Protein AF-S4PUI7-F1 (afdb_monomer_lite)

Sequence (90 aa):
KNSSVVEKHLKEYKQEVGQLKCNECGTTRVSPMGFYAHIIQCGKSEEEIDKYKIYCELCDSKYLFIYKRQHAVMHKEQEYKEIKLKEQTQ

pLDDT: mean 89.51, std 8.16, range [53.0, 97.06]

Foldseek 3Di:
DDLPVQQVVLVVVCVVVVWLADPQPRDTDPHSLVSVLCVQPPPDDPVSNQVQWDADPVPRDIDGPSCVVVVVVVVVVVVVVVVVVVVVVD

Radius of gyration: 17.3 Å; chains: 1; bounding box: 36×34×51 Å

Structure (mmCIF, N/CA/C/O backbone):
data_AF-S4PUI7-F1
#
_entry.id   AF-S4PUI7-F1
#
loop_
_atom_site.group_PDB
_atom_site.id
_atom_site.type_symbol
_atom_site.label_atom_id
_atom_site.label_alt_id
_atom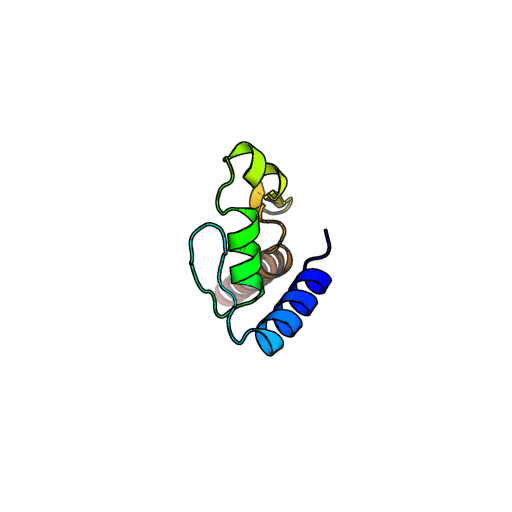_site.label_comp_id
_atom_site.label_asym_id
_atom_site.label_entity_id
_atom_site.label_seq_id
_atom_site.pdbx_PDB_ins_code
_atom_site.Cartn_x
_atom_site.Cartn_y
_atom_site.Cartn_z
_atom_site.occupancy
_atom_site.B_iso_or_equiv
_atom_site.auth_seq_id
_atom_site.auth_comp_id
_atom_site.auth_asym_id
_atom_site.auth_atom_id
_atom_site.pdbx_PDB_model_num
ATOM 1 N N . LYS A 1 1 ? 10.737 7.341 4.305 1.00 53.94 1 LYS A N 1
ATOM 2 C CA . LYS A 1 1 ? 9.482 6.637 4.679 1.00 53.94 1 LYS A CA 1
ATOM 3 C C . LYS A 1 1 ? 9.824 5.165 4.931 1.00 53.94 1 LYS A C 1
ATOM 5 O O . LYS A 1 1 ? 10.217 4.494 3.987 1.00 53.94 1 LYS A O 1
ATOM 10 N N . ASN A 1 2 ? 9.774 4.691 6.182 1.00 63.94 2 ASN A N 1
ATOM 11 C CA . ASN A 1 2 ? 10.347 3.395 6.588 1.00 63.94 2 ASN A CA 1
ATOM 12 C C . ASN A 1 2 ? 9.276 2.300 6.715 1.00 63.94 2 ASN A C 1
ATOM 14 O O . ASN A 1 2 ? 8.808 2.013 7.814 1.00 63.94 2 ASN A O 1
ATOM 18 N N . SER A 1 3 ? 8.918 1.657 5.599 1.00 72.50 3 SER A N 1
ATOM 19 C CA . SER A 1 3 ? 7.907 0.583 5.565 1.00 72.50 3 SER A CA 1
ATOM 20 C C . SER A 1 3 ? 8.220 -0.587 6.514 1.00 72.50 3 SER A C 1
ATOM 22 O O . SER A 1 3 ? 7.302 -1.201 7.038 1.00 72.50 3 SER A O 1
ATOM 24 N N . SER A 1 4 ? 9.502 -0.854 6.796 1.00 77.44 4 SER A N 1
ATOM 25 C CA . SER A 1 4 ? 9.946 -1.919 7.716 1.00 77.44 4 SER A CA 1
ATOM 26 C C . SER A 1 4 ? 9.503 -1.690 9.170 1.00 77.44 4 SER A C 1
ATOM 28 O O . SER A 1 4 ? 9.045 -2.611 9.841 1.00 77.44 4 SER A O 1
ATOM 30 N N . VAL A 1 5 ? 9.571 -0.442 9.649 1.00 84.19 5 VAL A N 1
ATOM 31 C CA . VAL A 1 5 ? 9.162 -0.097 11.021 1.00 84.19 5 VAL A CA 1
ATOM 32 C C . VAL A 1 5 ? 7.651 -0.238 11.174 1.00 84.19 5 VAL A C 1
ATOM 34 O O . VAL A 1 5 ? 7.181 -0.778 12.172 1.00 84.19 5 VAL A O 1
ATOM 37 N N . VAL A 1 6 ? 6.896 0.197 10.162 1.00 86.38 6 VAL A N 1
ATOM 38 C CA . VAL A 1 6 ? 5.433 0.078 10.145 1.00 86.38 6 VAL A CA 1
ATOM 39 C C . VAL A 1 6 ? 5.004 -1.385 10.082 1.00 86.38 6 VAL A C 1
ATOM 41 O O . VAL A 1 6 ? 4.109 -1.788 10.816 1.00 86.38 6 VAL A O 1
ATOM 44 N N . GLU A 1 7 ? 5.659 -2.201 9.254 1.00 86.50 7 GLU A N 1
ATOM 45 C CA . GLU A 1 7 ? 5.361 -3.633 9.179 1.00 86.50 7 GLU A CA 1
ATOM 46 C C . GLU A 1 7 ? 5.573 -4.324 10.532 1.00 86.50 7 GLU A C 1
ATOM 48 O O . GLU A 1 7 ? 4.735 -5.131 10.936 1.00 86.50 7 GLU A O 1
ATOM 53 N N . LYS A 1 8 ? 6.655 -3.987 11.249 1.00 89.56 8 LYS A N 1
ATOM 54 C CA . LYS A 1 8 ? 6.914 -4.511 12.595 1.00 89.56 8 LYS A CA 1
ATOM 55 C C . LYS A 1 8 ? 5.792 -4.137 13.571 1.00 89.56 8 LYS A C 1
ATOM 57 O O . LYS A 1 8 ? 5.202 -5.037 14.159 1.00 89.56 8 LYS A O 1
ATOM 62 N N . HIS A 1 9 ? 5.436 -2.854 13.652 1.00 90.75 9 HIS A N 1
ATOM 63 C CA . HIS A 1 9 ? 4.359 -2.391 14.537 1.00 90.75 9 HIS A CA 1
ATOM 64 C C . HIS A 1 9 ? 3.019 -3.052 14.207 1.00 90.75 9 HIS A C 1
ATOM 66 O O . HIS A 1 9 ? 2.277 -3.439 15.100 1.00 90.75 9 HIS A O 1
ATOM 72 N N . LEU A 1 10 ? 2.701 -3.229 12.922 1.00 90.94 10 LEU A N 1
ATOM 73 C CA . LEU A 1 10 ? 1.464 -3.896 12.517 1.00 90.94 10 LEU A CA 1
ATOM 74 C C . LEU A 1 10 ? 1.463 -5.392 12.848 1.00 90.94 10 LEU A C 1
ATOM 76 O O . LEU A 1 10 ? 0.397 -5.953 13.090 1.00 90.94 10 LEU A O 1
ATOM 80 N N . LYS A 1 11 ? 2.624 -6.056 12.857 1.00 90.44 11 LYS A N 1
ATOM 81 C CA . LYS A 1 11 ? 2.727 -7.445 13.327 1.00 90.44 11 LYS A CA 1
ATOM 82 C C . LYS A 1 11 ? 2.482 -7.539 14.828 1.00 90.44 11 LYS A C 1
ATOM 84 O O . LYS A 1 11 ? 1.696 -8.389 15.229 1.00 90.44 11 LYS A O 1
ATOM 89 N N . GLU A 1 12 ? 3.110 -6.667 15.612 1.00 92.56 12 GLU A N 1
ATOM 90 C CA . GLU A 1 12 ? 2.934 -6.595 17.070 1.00 92.56 12 GLU A CA 1
ATOM 91 C C . GLU A 1 12 ? 1.469 -6.291 17.411 1.00 92.56 12 GLU A C 1
ATOM 93 O O . GLU A 1 12 ? 0.812 -7.085 18.077 1.00 92.56 12 GLU A O 1
ATOM 98 N N . TYR A 1 13 ? 0.894 -5.257 16.794 1.00 89.56 13 TYR A N 1
ATOM 99 C CA . TYR A 1 13 ? -0.516 -4.916 16.964 1.00 89.56 13 TYR A CA 1
ATOM 100 C C . TYR A 1 13 ? -1.445 -6.084 16.604 1.00 89.56 13 TYR A C 1
ATOM 102 O O . TYR A 1 13 ? -2.355 -6.414 17.357 1.00 89.56 13 TYR A O 1
ATOM 110 N N . LYS A 1 14 ? -1.204 -6.774 15.478 1.00 90.25 14 LYS A N 1
ATOM 111 C CA . LYS A 1 14 ? -2.001 -7.951 15.092 1.00 90.25 14 LYS A CA 1
ATOM 112 C C . LYS A 1 14 ? -1.933 -9.068 16.139 1.00 90.25 14 LYS A C 1
ATOM 114 O O . LYS A 1 14 ? -2.925 -9.772 16.303 1.00 90.25 14 LYS A O 1
ATOM 119 N N . GLN A 1 15 ? -0.793 -9.261 16.802 1.00 90.00 15 GLN A N 1
ATOM 120 C CA . GLN A 1 15 ? -0.661 -10.253 17.874 1.00 90.00 15 GLN A CA 1
ATOM 121 C C . GLN A 1 15 ? -1.502 -9.870 19.095 1.00 90.00 15 GLN A C 1
ATOM 123 O O . GLN A 1 15 ? -2.100 -10.751 19.703 1.00 90.00 15 GLN A O 1
ATOM 128 N N . GLU A 1 16 ? -1.599 -8.578 19.408 1.00 89.12 16 GLU A N 1
ATOM 129 C CA . GLU A 1 16 ? -2.391 -8.077 20.536 1.00 89.12 16 GLU A CA 1
ATOM 130 C C . GLU A 1 16 ? -3.902 -8.103 20.260 1.00 89.12 16 GLU A C 1
ATOM 132 O O . GLU A 1 16 ? -4.678 -8.546 21.103 1.00 89.12 16 GLU A O 1
ATOM 137 N N . VAL A 1 17 ? -4.339 -7.655 19.076 1.00 84.81 17 VAL A N 1
ATOM 138 C CA . VAL A 1 17 ? -5.774 -7.510 18.749 1.00 84.81 17 VAL A CA 1
ATOM 139 C C . VAL A 1 17 ? -6.360 -8.666 17.928 1.00 84.81 17 VAL A C 1
ATOM 141 O O . VAL A 1 17 ? -7.547 -8.668 17.600 1.00 84.81 17 VAL A O 1
ATOM 144 N N . GLY A 1 18 ? -5.537 -9.638 17.532 1.00 87.06 18 GLY A N 1
ATOM 145 C CA . GLY A 1 18 ? -5.910 -10.819 16.743 1.00 87.06 18 GLY A CA 1
ATOM 146 C C . GLY A 1 18 ? -6.110 -10.568 15.241 1.00 87.06 18 GLY A C 1
ATOM 147 O O . GLY A 1 18 ? -5.805 -11.436 14.418 1.00 87.06 18 GLY A O 1
ATOM 148 N N . GLN A 1 19 ? -6.577 -9.381 14.842 1.00 90.88 19 GLN A N 1
ATOM 149 C CA . GLN A 1 19 ? -6.815 -9.044 13.436 1.00 90.88 19 GLN A CA 1
ATOM 150 C C . GLN A 1 19 ? -6.527 -7.580 13.102 1.00 90.88 19 GLN A C 1
ATOM 152 O O . GLN A 1 19 ? -6.767 -6.677 13.895 1.00 90.88 19 GLN A O 1
ATOM 157 N N . LEU A 1 20 ? -6.089 -7.329 11.867 1.00 94.00 20 LEU A N 1
ATOM 158 C CA . LEU A 1 20 ? -5.919 -5.973 11.353 1.00 94.00 20 LEU A CA 1
ATOM 159 C C . LEU A 1 20 ? -7.221 -5.510 10.702 1.00 94.00 20 LEU A C 1
ATOM 161 O O . LEU A 1 20 ? -7.501 -5.868 9.555 1.00 94.00 20 LEU A O 1
ATOM 165 N N . LYS A 1 21 ? -8.020 -4.748 11.452 1.00 94.75 21 LYS A N 1
ATOM 166 C CA . LYS A 1 21 ? -9.294 -4.170 11.013 1.00 94.75 21 LYS A CA 1
ATOM 167 C C . LYS A 1 21 ? -9.161 -2.658 10.852 1.00 94.75 21 LYS A C 1
ATOM 169 O O . LYS A 1 21 ? -8.634 -1.983 11.728 1.00 94.75 21 LYS A O 1
ATOM 174 N N . CYS A 1 22 ? -9.632 -2.127 9.730 1.00 95.00 22 CYS A N 1
ATOM 175 C CA . CYS A 1 22 ? -9.674 -0.690 9.502 1.00 95.00 22 CYS A CA 1
ATOM 176 C C . CYS A 1 22 ? -10.802 -0.073 10.329 1.00 95.00 22 CYS A C 1
ATOM 178 O O . CYS A 1 22 ? -11.938 -0.538 10.251 1.00 95.00 22 CYS A O 1
ATOM 180 N N . ASN A 1 23 ? -10.504 0.989 11.074 1.00 91.81 23 ASN A N 1
ATOM 181 C CA . ASN A 1 23 ? -11.511 1.690 11.871 1.00 91.81 23 ASN A CA 1
ATOM 182 C C . ASN A 1 23 ? -12.432 2.577 11.020 1.00 91.81 23 ASN A C 1
ATOM 184 O O . ASN A 1 23 ? -13.574 2.783 11.402 1.00 91.81 23 ASN A O 1
ATOM 188 N N . GLU A 1 24 ? -11.968 3.032 9.852 1.00 93.56 24 GLU A N 1
ATOM 189 C CA . GLU A 1 24 ? -12.744 3.896 8.951 1.00 93.56 24 GLU A CA 1
ATOM 190 C C . GLU A 1 24 ? -13.823 3.121 8.184 1.00 93.56 24 GLU A C 1
ATOM 192 O O . GLU A 1 24 ? -14.972 3.538 8.115 1.00 93.56 24 GLU A O 1
ATOM 197 N N . CYS A 1 25 ? -13.465 1.975 7.591 1.00 95.75 25 CYS A N 1
ATOM 198 C CA . CYS A 1 25 ? -14.372 1.222 6.711 1.00 95.75 25 CYS A CA 1
ATOM 199 C C . CYS A 1 25 ? -14.678 -0.205 7.184 1.00 95.75 25 CYS A C 1
ATOM 201 O O . CYS A 1 25 ? -15.420 -0.931 6.528 1.00 95.75 25 CYS A O 1
ATOM 203 N N . GLY A 1 26 ? -14.060 -0.666 8.273 1.00 94.94 26 GLY A N 1
ATOM 204 C CA . GLY A 1 26 ? -14.268 -2.011 8.811 1.00 94.94 26 GLY A CA 1
ATOM 205 C C . GLY A 1 26 ? -13.558 -3.150 8.069 1.00 94.94 26 GLY A C 1
ATOM 206 O O . GLY A 1 26 ? -13.612 -4.283 8.546 1.00 94.94 26 GLY A O 1
ATOM 207 N N . THR A 1 27 ? -12.871 -2.887 6.950 1.00 95.19 27 THR A N 1
ATOM 208 C CA . THR A 1 27 ? -12.166 -3.926 6.174 1.00 95.19 27 THR A CA 1
ATOM 209 C C . THR A 1 27 ? -11.070 -4.592 7.003 1.00 95.19 27 THR A C 1
ATOM 211 O O . THR A 1 27 ? -10.248 -3.912 7.620 1.00 95.19 27 THR A O 1
ATOM 214 N N . THR A 1 28 ? -11.007 -5.924 6.965 1.00 94.56 28 THR A N 1
ATOM 215 C CA . THR A 1 28 ? -9.935 -6.705 7.588 1.00 94.56 28 THR A CA 1
ATOM 216 C C . THR A 1 28 ? -8.906 -7.169 6.559 1.00 94.56 28 THR A C 1
ATOM 218 O O . THR A 1 28 ? -9.229 -7.468 5.406 1.00 94.56 28 THR A O 1
ATOM 221 N N . ARG A 1 29 ? -7.628 -7.226 6.951 1.00 92.50 29 ARG A N 1
ATOM 222 C CA . ARG A 1 29 ? -6.546 -7.755 6.105 1.00 92.50 29 ARG A CA 1
ATOM 223 C C . ARG A 1 29 ? -5.647 -8.699 6.894 1.00 92.50 29 ARG A C 1
ATOM 225 O O . ARG A 1 29 ? -5.279 -8.435 8.031 1.00 92.50 29 ARG A O 1
ATOM 232 N N . VAL A 1 30 ? -5.242 -9.799 6.260 1.00 88.75 30 VAL A N 1
ATOM 233 C CA . VAL A 1 30 ? -4.332 -10.780 6.877 1.00 88.75 30 VAL A CA 1
ATOM 234 C C . VAL A 1 30 ? -2.879 -10.298 6.838 1.00 88.75 30 VAL A C 1
ATOM 236 O O . VAL A 1 30 ? -2.133 -10.518 7.795 1.00 88.75 30 VAL A O 1
ATOM 239 N N . SER A 1 31 ? -2.489 -9.641 5.741 1.00 90.06 31 SER A N 1
ATOM 240 C CA .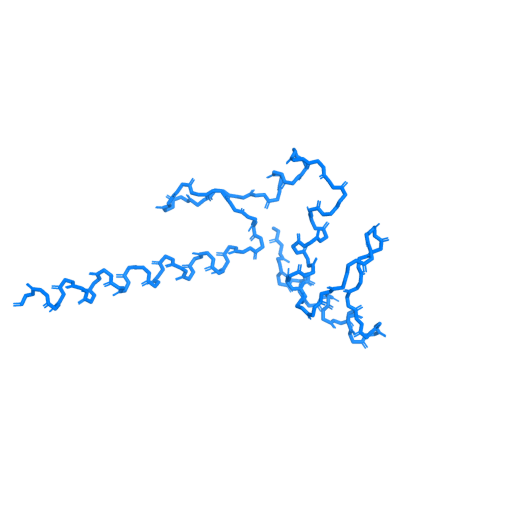 SER A 1 31 ? -1.134 -9.133 5.505 1.00 90.06 31 SER A CA 1
ATOM 241 C C . SER A 1 31 ? -0.939 -7.751 6.142 1.00 90.06 31 SER A C 1
ATOM 243 O O . SER A 1 31 ? -1.681 -6.835 5.784 1.00 90.06 31 SER A O 1
ATOM 245 N N . PRO A 1 32 ? 0.079 -7.556 7.003 1.00 91.19 32 PRO A N 1
ATOM 246 C CA . PRO A 1 32 ? 0.442 -6.242 7.536 1.00 91.19 32 PRO A CA 1
ATOM 247 C C . PRO A 1 32 ? 0.732 -5.205 6.446 1.00 91.19 32 PRO A C 1
ATOM 249 O O . PRO A 1 32 ? 0.226 -4.090 6.505 1.00 91.19 32 PRO A O 1
ATOM 252 N N . MET A 1 33 ? 1.472 -5.580 5.398 1.00 90.25 33 MET A N 1
ATOM 253 C CA . MET A 1 33 ? 1.758 -4.676 4.276 1.00 90.25 33 MET A CA 1
ATOM 254 C C . MET A 1 33 ? 0.501 -4.336 3.475 1.00 90.25 33 MET A C 1
ATOM 256 O O . MET A 1 33 ? 0.297 -3.178 3.116 1.00 90.25 33 MET A O 1
ATOM 260 N N . GLY A 1 34 ? -0.373 -5.319 3.240 1.00 92.12 34 GLY A N 1
ATOM 261 C CA . GLY A 1 34 ? -1.660 -5.081 2.581 1.00 92.12 34 GLY A CA 1
ATOM 262 C C . GLY A 1 34 ? -2.597 -4.209 3.423 1.00 92.12 34 GLY A C 1
ATOM 263 O O . GLY A 1 34 ? -3.330 -3.381 2.884 1.00 92.12 34 GLY A O 1
ATOM 264 N N . PHE A 1 35 ? -2.541 -4.347 4.748 1.00 94.75 35 PHE A N 1
ATOM 265 C CA . PHE A 1 35 ? -3.260 -3.472 5.665 1.00 94.75 35 PHE A CA 1
ATOM 266 C C . PHE A 1 35 ? -2.705 -2.050 5.630 1.00 94.75 35 PHE A C 1
ATOM 268 O O . PHE A 1 35 ? -3.472 -1.104 5.489 1.00 94.75 35 PHE A O 1
ATOM 275 N N . TYR A 1 36 ? -1.381 -1.885 5.658 1.00 93.56 36 TYR A N 1
ATOM 276 C CA . TYR A 1 36 ? -0.772 -0.563 5.561 1.00 93.56 36 TYR A CA 1
ATOM 277 C C . TYR A 1 36 ? -1.123 0.136 4.243 1.00 93.56 36 TYR A C 1
ATOM 279 O O . TYR A 1 36 ? -1.510 1.303 4.256 1.00 93.56 36 TYR A O 1
ATOM 287 N N . ALA A 1 37 ? -1.079 -0.596 3.123 1.00 94.50 37 ALA A N 1
ATOM 288 C CA . ALA A 1 37 ? -1.519 -0.117 1.812 1.00 94.50 37 ALA A CA 1
ATOM 289 C C . ALA A 1 37 ? -2.950 0.414 1.835 1.00 94.50 37 ALA A C 1
ATOM 291 O O . ALA A 1 37 ? -3.252 1.444 1.237 1.00 94.50 37 ALA A O 1
ATOM 292 N N . HIS A 1 38 ? -3.834 -0.302 2.522 1.00 95.19 38 HIS A N 1
ATOM 293 C CA . HIS A 1 38 ? -5.208 0.118 2.691 1.00 95.19 38 HIS A CA 1
ATOM 294 C C . HIS A 1 38 ? -5.302 1.379 3.559 1.00 95.19 38 HIS A C 1
ATOM 296 O O . HIS A 1 38 ? -5.935 2.337 3.136 1.00 95.19 38 HIS A O 1
ATOM 302 N N . ILE A 1 39 ? -4.631 1.439 4.713 1.00 94.25 39 ILE A N 1
ATOM 303 C CA . ILE A 1 39 ? -4.682 2.596 5.626 1.00 94.25 39 ILE A CA 1
ATOM 304 C C . ILE A 1 39 ? -4.193 3.890 4.959 1.00 94.25 39 ILE A C 1
ATOM 306 O O . ILE A 1 39 ? -4.779 4.953 5.164 1.00 94.25 39 ILE A O 1
ATOM 310 N N . ILE A 1 40 ? -3.164 3.831 4.111 1.00 93.94 40 ILE A N 1
ATOM 311 C CA . ILE A 1 40 ? -2.671 5.022 3.395 1.00 93.94 40 ILE A CA 1
ATOM 312 C C . ILE A 1 40 ? -3.572 5.467 2.231 1.00 93.94 40 ILE A C 1
ATOM 314 O O . ILE A 1 40 ? -3.282 6.491 1.627 1.00 93.94 40 ILE A O 1
ATOM 318 N N . GLN A 1 41 ? -4.651 4.738 1.928 1.00 96.12 41 GLN A N 1
ATOM 319 C CA . GLN A 1 41 ? -5.604 5.068 0.857 1.00 96.12 41 GLN A CA 1
ATOM 320 C C . GLN A 1 41 ? -7.040 5.255 1.355 1.00 96.12 41 GLN A C 1
ATOM 322 O O . GLN A 1 41 ? -7.773 6.085 0.835 1.00 96.12 41 GLN A O 1
ATOM 327 N N . CYS A 1 42 ? -7.454 4.490 2.362 1.00 97.06 42 CYS A N 1
ATOM 328 C CA . CYS A 1 42 ? -8.817 4.484 2.867 1.00 97.06 42 CYS A CA 1
ATOM 329 C C . CYS A 1 42 ? -9.206 5.868 3.393 1.00 97.06 42 CYS A C 1
ATOM 331 O O . CYS A 1 42 ? -8.454 6.467 4.168 1.00 97.06 42 CYS A O 1
ATOM 333 N N . GLY A 1 43 ? -10.373 6.347 2.957 1.00 94.81 43 GLY A N 1
ATOM 334 C CA . GLY A 1 43 ? -10.932 7.640 3.353 1.00 94.81 43 GLY A CA 1
ATOM 335 C C . GLY A 1 43 ? -10.195 8.863 2.803 1.00 94.81 43 GLY A C 1
ATOM 336 O O . GLY A 1 43 ? -10.491 9.968 3.239 1.00 94.81 43 GLY A O 1
ATOM 337 N N . LYS A 1 44 ? -9.233 8.690 1.886 1.00 95.75 44 LYS A N 1
ATOM 338 C CA . LYS A 1 44 ? -8.421 9.786 1.339 1.00 95.75 44 LYS A CA 1
ATOM 339 C C . LYS A 1 44 ? -8.806 10.111 -0.096 1.00 95.75 44 LYS A C 1
ATOM 341 O O . LYS A 1 44 ? -9.160 9.220 -0.869 1.00 95.75 44 LYS A O 1
ATOM 346 N N . SER A 1 45 ? -8.679 11.384 -0.446 1.00 96.69 45 SER A N 1
ATOM 347 C CA . SER A 1 45 ? -8.774 11.866 -1.825 1.00 96.69 45 SER A CA 1
ATOM 348 C C . SER A 1 45 ? -7.591 11.394 -2.678 1.00 96.69 45 SER A C 1
ATOM 350 O O . SER A 1 45 ? -6.545 10.982 -2.167 1.00 96.69 45 SER A O 1
ATOM 352 N N . GLU A 1 46 ? -7.725 11.488 -4.000 1.00 94.19 46 GLU A N 1
ATOM 353 C CA . GLU A 1 46 ? -6.650 11.112 -4.924 1.00 94.19 46 GLU A CA 1
ATOM 354 C C . GLU A 1 46 ? -5.376 11.943 -4.714 1.00 94.19 46 GLU A C 1
ATOM 356 O O . GLU A 1 46 ? -4.280 11.383 -4.738 1.00 94.19 46 GLU A O 1
ATOM 361 N N . GLU A 1 47 ? -5.507 13.242 -4.426 1.00 95.44 47 GLU A N 1
ATOM 362 C CA . GLU A 1 47 ? -4.379 14.141 -4.138 1.00 95.44 47 GLU A CA 1
ATOM 363 C C . GLU A 1 47 ? -3.613 13.726 -2.876 1.00 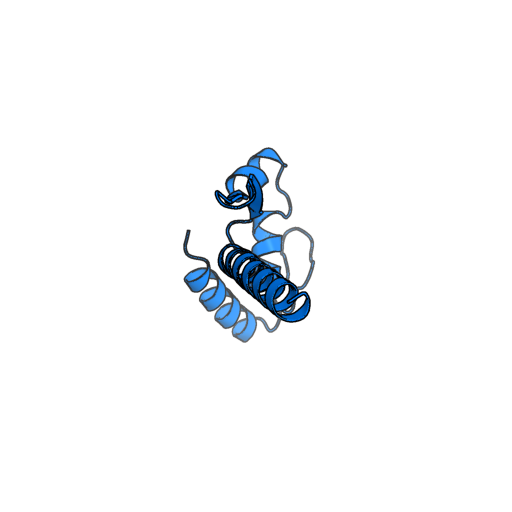95.44 47 GLU A C 1
ATOM 365 O O . GLU A 1 47 ? -2.381 13.768 -2.821 1.00 95.44 47 GLU A O 1
ATOM 370 N N . GLU A 1 48 ? -4.329 13.289 -1.840 1.00 95.56 48 GLU A N 1
ATOM 371 C CA . GLU A 1 48 ? -3.715 12.778 -0.616 1.00 95.56 48 GLU A CA 1
ATOM 372 C C . GLU A 1 48 ? -3.021 11.437 -0.844 1.00 95.5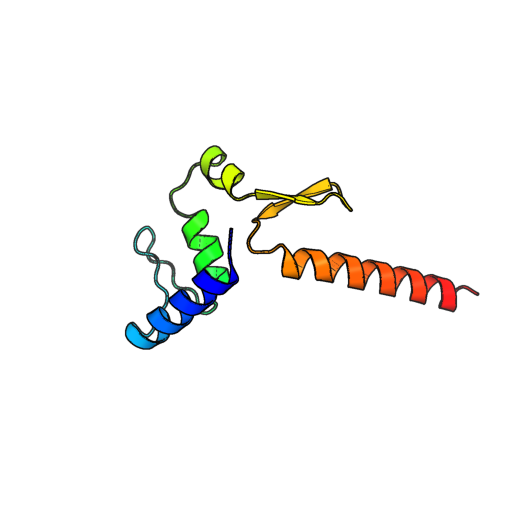6 48 GLU A C 1
ATOM 374 O O . GLU A 1 48 ? -1.924 11.217 -0.322 1.00 95.56 48 GLU A O 1
ATOM 379 N N . ILE A 1 49 ? -3.633 10.553 -1.637 1.00 95.50 49 ILE A N 1
ATOM 380 C CA . ILE A 1 49 ? -3.049 9.264 -2.022 1.00 95.50 49 ILE A CA 1
ATOM 381 C C . ILE A 1 49 ? -1.774 9.482 -2.843 1.00 95.50 49 ILE A C 1
ATOM 383 O O . ILE A 1 49 ? -0.793 8.751 -2.670 1.00 95.50 49 ILE A O 1
ATOM 387 N N . ASP A 1 50 ? -1.756 10.497 -3.706 1.00 95.19 50 ASP A N 1
ATOM 388 C CA . ASP A 1 50 ? -0.628 10.791 -4.584 1.00 95.19 50 ASP A CA 1
ATOM 389 C C . ASP A 1 50 ? 0.666 11.075 -3.813 1.00 95.19 50 ASP A C 1
ATOM 391 O O . ASP A 1 50 ? 1.743 10.626 -4.209 1.00 95.19 50 ASP A O 1
ATOM 395 N N . LYS A 1 51 ? 0.555 11.674 -2.621 1.00 94.75 51 LYS A N 1
ATOM 396 C CA . LYS A 1 51 ? 1.686 11.904 -1.702 1.00 94.75 51 LYS A CA 1
ATOM 397 C C . LYS A 1 51 ? 2.374 10.609 -1.268 1.00 94.75 51 LYS A C 1
ATOM 399 O O . LYS A 1 51 ? 3.512 10.648 -0.794 1.00 94.75 51 LYS A O 1
ATOM 404 N N . TYR A 1 52 ? 1.708 9.459 -1.376 1.00 94.31 52 TYR A N 1
ATOM 405 C CA . TYR A 1 52 ? 2.257 8.134 -1.074 1.00 94.31 52 TYR A CA 1
ATOM 406 C C . TYR A 1 52 ? 2.730 7.380 -2.319 1.00 94.31 52 TYR A C 1
ATOM 408 O O . TYR A 1 52 ? 3.244 6.265 -2.202 1.00 94.31 52 TYR A O 1
ATOM 416 N N . LYS A 1 53 ? 2.607 7.965 -3.505 1.00 95.06 53 LYS A N 1
ATOM 417 C CA . LYS A 1 53 ? 3.158 7.393 -4.724 1.00 95.06 53 LYS A CA 1
ATOM 418 C C . LYS A 1 53 ? 4.579 7.905 -4.972 1.00 95.06 53 LYS A C 1
ATOM 420 O O . LYS A 1 53 ? 4.967 8.975 -4.511 1.00 95.06 53 LYS A O 1
ATOM 425 N N . ILE A 1 54 ? 5.370 7.101 -5.668 1.00 94.88 54 ILE A N 1
ATOM 426 C CA . ILE A 1 54 ? 6.699 7.439 -6.179 1.00 94.88 54 ILE A CA 1
ATOM 427 C C . ILE A 1 54 ? 6.783 6.998 -7.638 1.00 94.88 54 ILE A C 1
ATOM 429 O O . ILE A 1 54 ? 6.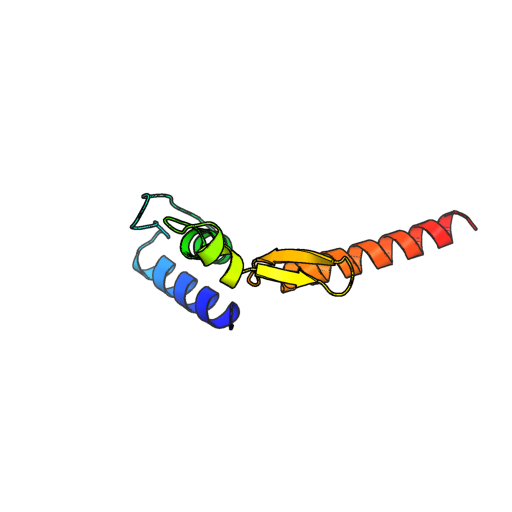065 6.084 -8.048 1.00 94.88 54 ILE A O 1
ATOM 433 N N . TYR A 1 55 ? 7.653 7.646 -8.404 1.00 95.94 55 TYR A N 1
ATOM 434 C CA . TYR A 1 55 ? 7.962 7.252 -9.774 1.00 95.94 55 TYR A CA 1
ATOM 435 C C . TYR A 1 55 ? 9.121 6.256 -9.790 1.00 95.94 55 TYR A C 1
ATOM 437 O O . TYR A 1 55 ? 10.043 6.337 -8.973 1.00 95.94 55 TYR A O 1
ATOM 445 N N . CYS A 1 56 ? 9.052 5.285 -10.696 1.00 94.88 56 CYS A N 1
ATOM 446 C CA . CYS A 1 56 ? 10.189 4.445 -11.031 1.00 94.88 56 CYS A CA 1
ATOM 447 C C . CYS A 1 56 ? 11.009 5.107 -12.135 1.00 94.88 56 CYS A C 1
ATOM 449 O O . CYS A 1 56 ? 10.483 5.348 -13.210 1.00 94.88 56 CYS A O 1
ATOM 451 N N . GLU A 1 57 ? 12.305 5.300 -11.921 1.00 92.38 57 GLU A N 1
ATOM 452 C CA . GLU A 1 57 ? 13.200 5.843 -12.954 1.00 92.38 57 GLU A CA 1
ATOM 453 C C . GLU A 1 57 ? 13.528 4.829 -14.066 1.00 92.38 57 GLU A C 1
ATOM 455 O O . GLU A 1 57 ? 14.020 5.215 -15.117 1.00 92.38 57 GLU A O 1
ATOM 460 N N . LEU A 1 58 ? 13.249 3.534 -13.859 1.00 91.56 58 LEU A N 1
ATOM 461 C CA . LEU A 1 58 ? 13.539 2.474 -14.836 1.00 91.56 58 LEU A CA 1
ATOM 462 C C . LEU A 1 58 ? 12.405 2.252 -15.847 1.00 91.56 58 LEU A C 1
ATOM 464 O O . LEU A 1 58 ? 12.665 1.855 -16.975 1.00 91.56 58 LEU A O 1
ATOM 468 N N . CYS A 1 59 ? 11.149 2.472 -15.447 1.00 93.12 59 CYS A N 1
ATOM 469 C CA . CYS A 1 59 ? 9.976 2.210 -16.295 1.00 93.12 59 CYS A CA 1
ATOM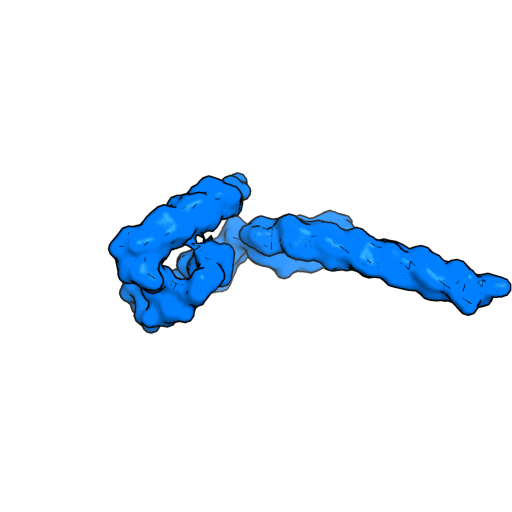 470 C C . CYS A 1 59 ? 8.921 3.321 -16.282 1.00 93.12 59 CYS A C 1
ATOM 472 O O . CYS A 1 59 ? 7.797 3.097 -16.729 1.00 93.12 59 CYS A O 1
ATOM 474 N N . ASP A 1 60 ? 9.247 4.470 -15.687 1.00 92.19 60 ASP A N 1
ATOM 475 C CA . ASP A 1 60 ? 8.399 5.667 -15.582 1.00 92.19 60 ASP A CA 1
ATOM 476 C C . ASP A 1 60 ? 7.011 5.433 -14.945 1.00 92.19 60 ASP A C 1
ATOM 478 O O . ASP A 1 60 ? 6.081 6.233 -15.027 1.00 92.19 60 ASP A O 1
ATOM 482 N N . SER A 1 61 ? 6.844 4.297 -14.266 1.00 93.44 61 SER A N 1
ATOM 483 C CA . SER A 1 61 ? 5.575 3.924 -13.649 1.00 93.44 61 SER A CA 1
ATOM 484 C C . SER A 1 61 ? 5.443 4.537 -12.261 1.00 93.44 61 SER A C 1
ATOM 486 O O . SER A 1 61 ? 6.365 4.478 -11.442 1.00 93.44 61 SER A O 1
ATOM 488 N N . LYS A 1 62 ? 4.254 5.064 -11.963 1.00 94.69 62 LYS A N 1
ATOM 489 C CA . LYS A 1 62 ? 3.904 5.611 -10.651 1.00 94.69 62 LYS A CA 1
ATOM 490 C C . LYS A 1 62 ? 3.237 4.550 -9.776 1.00 94.69 62 LYS A C 1
ATOM 492 O O . LYS A 1 62 ? 2.239 3.952 -10.170 1.00 94.69 62 LYS A O 1
ATOM 497 N N . TYR A 1 63 ? 3.747 4.328 -8.567 1.00 94.38 63 TYR A N 1
ATOM 498 C CA . TYR A 1 63 ? 3.248 3.281 -7.664 1.00 94.38 63 TYR A CA 1
ATOM 499 C C . TYR A 1 63 ? 3.404 3.669 -6.190 1.00 94.38 63 TYR A C 1
ATOM 501 O O . TYR A 1 63 ? 4.167 4.570 -5.847 1.00 94.38 63 TYR A O 1
ATOM 509 N N . LEU A 1 64 ? 2.682 3.000 -5.285 1.00 93.81 64 LEU A N 1
ATOM 510 C CA . LEU A 1 64 ? 2.778 3.283 -3.848 1.00 93.81 64 LEU A CA 1
ATOM 511 C C . LEU A 1 64 ? 4.162 2.918 -3.302 1.00 93.81 64 LEU A C 1
ATOM 513 O O . LEU A 1 64 ? 4.621 1.788 -3.468 1.00 93.81 64 LEU A O 1
ATOM 517 N N . PHE A 1 65 ? 4.786 3.834 -2.557 1.00 93.00 65 PHE A N 1
ATOM 518 C CA . PHE A 1 65 ? 6.160 3.674 -2.055 1.00 93.00 65 PHE A CA 1
ATOM 519 C C . PHE A 1 65 ? 6.370 2.400 -1.220 1.00 93.00 65 PHE A C 1
ATOM 521 O O . PHE A 1 65 ? 7.477 1.864 -1.158 1.00 93.00 65 PHE A O 1
ATOM 528 N N . ILE A 1 66 ? 5.311 1.899 -0.579 1.00 91.62 66 ILE A N 1
ATOM 529 C CA . ILE A 1 66 ? 5.340 0.665 0.211 1.00 91.62 66 ILE A CA 1
ATOM 530 C C . ILE A 1 66 ? 5.720 -0.557 -0.629 1.00 91.62 66 ILE A C 1
ATOM 532 O O . ILE A 1 66 ? 6.319 -1.488 -0.103 1.00 91.62 66 ILE A O 1
ATOM 536 N N . TYR A 1 67 ? 5.445 -0.529 -1.933 1.00 91.75 67 TYR A N 1
ATOM 537 C CA . TYR A 1 67 ? 5.753 -1.612 -2.857 1.00 91.75 67 TYR A CA 1
ATOM 538 C C . TYR A 1 67 ? 7.105 -1.438 -3.548 1.00 91.75 67 TYR A C 1
ATOM 540 O O . TYR A 1 67 ? 7.415 -2.203 -4.453 1.00 91.75 67 TYR A O 1
ATOM 548 N N . LYS A 1 68 ? 7.949 -0.484 -3.122 1.00 90.94 68 LYS A N 1
ATOM 549 C CA . LYS A 1 68 ? 9.269 -0.229 -3.732 1.00 90.94 68 LYS A CA 1
ATOM 550 C C . LYS A 1 68 ? 10.128 -1.483 -3.842 1.00 90.94 68 LYS A C 1
ATOM 552 O O . LYS A 1 68 ? 10.763 -1.698 -4.868 1.00 90.94 68 LYS A O 1
ATOM 557 N N . ARG A 1 69 ? 10.133 -2.329 -2.808 1.00 89.44 69 ARG A N 1
ATOM 558 C CA . ARG A 1 69 ? 10.920 -3.567 -2.825 1.00 89.44 69 ARG A CA 1
ATOM 559 C C . ARG A 1 69 ? 10.355 -4.576 -3.823 1.00 89.44 69 ARG A C 1
ATOM 561 O O . ARG A 1 69 ? 11.121 -5.105 -4.616 1.00 89.44 69 ARG A O 1
ATOM 568 N N . GLN A 1 70 ? 9.044 -4.820 -3.800 1.00 89.88 70 GLN A N 1
ATOM 569 C CA . GLN A 1 70 ? 8.385 -5.725 -4.747 1.00 89.88 70 GLN A CA 1
ATOM 570 C C . GLN A 1 70 ? 8.550 -5.236 -6.193 1.00 89.88 70 GLN A C 1
ATOM 572 O O . GLN A 1 70 ? 8.888 -6.018 -7.073 1.00 89.88 70 GLN A O 1
ATOM 577 N N . HIS A 1 71 ? 8.399 -3.932 -6.418 1.00 92.94 71 HIS A N 1
ATOM 578 C CA . HIS A 1 71 ? 8.583 -3.310 -7.723 1.00 92.94 71 HIS A CA 1
ATOM 579 C C . HIS A 1 71 ? 10.026 -3.453 -8.235 1.00 92.94 71 HIS A C 1
ATOM 581 O O . HIS A 1 71 ? 10.239 -3.751 -9.402 1.00 92.94 71 HIS A O 1
ATOM 587 N N . ALA A 1 72 ? 11.033 -3.315 -7.366 1.00 91.69 72 ALA A N 1
ATOM 588 C CA . ALA A 1 72 ? 12.429 -3.530 -7.754 1.00 91.69 72 ALA A CA 1
ATOM 589 C C . ALA A 1 72 ? 12.737 -4.994 -8.128 1.00 91.69 72 ALA A C 1
ATOM 591 O O . ALA A 1 72 ? 13.604 -5.239 -8.962 1.00 91.69 72 ALA A O 1
ATOM 592 N N . VAL A 1 73 ? 12.051 -5.968 -7.518 1.00 92.81 73 VAL A N 1
ATOM 593 C CA . VAL A 1 73 ? 12.206 -7.392 -7.867 1.00 92.81 73 VAL A CA 1
ATOM 594 C C . VAL A 1 73 ? 11.647 -7.678 -9.261 1.00 92.81 73 VAL A C 1
ATOM 596 O O . VAL A 1 73 ? 12.319 -8.351 -10.034 1.00 92.81 73 VAL A O 1
ATOM 599 N N . MET A 1 74 ? 10.503 -7.084 -9.615 1.00 92.75 74 MET A N 1
ATOM 600 C CA . MET A 1 74 ? 9.909 -7.204 -10.952 1.00 92.75 74 MET A CA 1
ATOM 601 C C . MET A 1 74 ? 10.904 -6.832 -12.065 1.00 92.75 74 MET A C 1
ATOM 603 O O . MET A 1 74 ? 11.030 -7.573 -13.036 1.00 92.75 74 MET A O 1
ATOM 607 N N . HIS A 1 75 ? 11.660 -5.738 -11.898 1.00 92.50 75 HIS A N 1
ATOM 608 C CA . HIS A 1 75 ? 12.694 -5.330 -12.864 1.00 92.50 75 HIS A CA 1
ATOM 609 C C . HIS A 1 75 ? 13.803 -6.370 -13.017 1.00 92.50 75 HIS A C 1
ATOM 611 O O . HIS A 1 75 ? 14.191 -6.702 -14.132 1.00 92.50 75 HIS A O 1
ATOM 617 N N . LYS A 1 76 ? 14.273 -6.942 -11.903 1.00 88.81 76 LYS A N 1
ATOM 618 C CA . LYS A 1 76 ? 15.300 -7.996 -11.929 1.00 88.81 76 LYS A CA 1
ATOM 619 C C . LYS A 1 76 ? 14.810 -9.262 -12.626 1.00 88.81 76 LYS A C 1
ATOM 621 O O . LYS A 1 76 ? 15.559 -9.898 -13.361 1.00 88.81 76 LYS A O 1
ATOM 626 N N . GLU A 1 77 ? 13.559 -9.645 -12.387 1.00 88.25 77 GLU A N 1
ATOM 627 C CA . GLU A 1 77 ? 12.958 -10.807 -13.042 1.00 88.25 77 GLU A CA 1
ATOM 628 C C . GLU A 1 77 ? 12.766 -10.580 -14.543 1.00 88.25 77 GLU A C 1
ATOM 630 O O . GLU A 1 77 ? 12.927 -11.517 -15.325 1.00 88.25 77 GLU A O 1
ATOM 635 N N . GLN A 1 78 ? 12.430 -9.354 -14.950 1.00 85.06 78 GLN A N 1
ATOM 636 C CA . GLN A 1 78 ? 12.294 -8.992 -16.356 1.00 85.06 78 GLN A CA 1
ATOM 637 C C . GLN A 1 78 ? 13.643 -9.058 -17.083 1.00 85.06 78 GLN A C 1
ATOM 639 O O . GLN A 1 78 ? 13.740 -9.744 -18.099 1.00 85.06 78 GLN A O 1
ATOM 644 N N . GLU A 1 79 ? 14.693 -8.464 -16.512 1.00 86.38 79 GLU A N 1
ATOM 645 C CA . GLU A 1 79 ? 16.057 -8.524 -17.059 1.00 86.38 79 GLU A CA 1
ATOM 646 C C . GLU A 1 79 ? 16.538 -9.978 -17.228 1.00 86.38 79 GLU A C 1
ATOM 648 O O . GLU A 1 79 ? 17.015 -10.369 -18.294 1.00 86.38 79 GLU A O 1
ATOM 653 N N . TYR A 1 80 ? 16.332 -10.828 -16.215 1.00 84.12 80 TYR A N 1
ATOM 654 C CA . TYR A 1 80 ? 16.710 -12.243 -16.283 1.00 84.12 80 TYR A CA 1
ATOM 655 C C . TYR A 1 80 ? 15.976 -13.013 -17.393 1.00 84.12 80 TYR A C 1
ATOM 657 O O . TYR A 1 80 ? 16.571 -13.858 -18.069 1.00 84.12 80 TYR A O 1
ATOM 665 N N . LYS A 1 81 ? 14.681 -12.735 -17.595 1.00 86.25 81 LYS A N 1
ATOM 666 C CA . LYS A 1 81 ? 13.889 -13.352 -18.671 1.00 86.25 81 LYS A CA 1
ATOM 667 C C . LYS A 1 81 ? 14.386 -12.923 -20.049 1.00 86.25 81 LYS A C 1
ATOM 669 O O . LYS A 1 81 ? 14.477 -13.766 -20.938 1.00 86.25 81 LYS A O 1
ATOM 674 N N . GLU A 1 82 ? 14.724 -11.648 -20.217 1.00 86.12 82 GLU A N 1
ATOM 675 C CA . GLU A 1 82 ? 15.251 -11.114 -21.476 1.00 86.12 82 GLU A CA 1
ATOM 676 C C . GLU A 1 82 ? 16.618 -11.713 -21.828 1.00 86.12 82 GLU A C 1
ATOM 678 O O . GLU A 1 82 ? 16.852 -12.050 -22.989 1.00 86.12 82 GLU A O 1
ATOM 683 N N . ILE A 1 83 ? 17.498 -11.903 -20.838 1.00 85.88 83 ILE A N 1
ATOM 684 C CA . ILE A 1 83 ? 18.795 -12.571 -21.029 1.00 85.88 83 ILE A CA 1
ATOM 685 C C . ILE A 1 83 ? 18.585 -14.024 -21.472 1.00 85.88 83 ILE A C 1
ATOM 687 O O . ILE A 1 83 ? 19.088 -14.420 -22.522 1.00 85.88 83 ILE A O 1
ATOM 691 N N . LYS A 1 84 ? 17.768 -14.794 -20.741 1.00 83.25 84 LYS A N 1
ATOM 692 C CA . LYS A 1 84 ? 17.477 -16.196 -21.087 1.00 83.25 84 LYS A CA 1
ATOM 693 C C . LYS A 1 84 ? 16.862 -16.367 -22.471 1.00 83.25 84 LYS A C 1
ATOM 695 O O . LYS A 1 84 ? 17.172 -17.335 -23.157 1.00 83.25 84 LYS A O 1
ATOM 700 N N . LEU A 1 85 ? 15.970 -15.461 -22.873 1.00 84.12 85 LEU A N 1
ATOM 701 C CA . LEU A 1 85 ? 15.343 -15.527 -24.191 1.00 84.12 85 LEU A CA 1
ATOM 702 C C . LEU A 1 85 ? 16.387 -15.367 -25.305 1.00 84.12 85 LEU A C 1
ATOM 704 O O . LEU A 1 85 ? 16.342 -16.106 -26.288 1.00 84.12 85 LEU A O 1
ATOM 708 N N . LYS A 1 86 ? 17.353 -14.454 -25.126 1.00 82.12 86 LYS A N 1
ATOM 709 C CA . LYS A 1 86 ? 18.447 -14.222 -26.084 1.00 82.12 86 LYS A CA 1
ATOM 710 C C . LYS A 1 86 ? 19.395 -15.420 -26.186 1.00 82.12 86 LYS A C 1
ATOM 712 O O . LYS A 1 86 ? 19.820 -15.744 -27.286 1.00 82.12 86 LYS A O 1
ATOM 717 N N . GLU A 1 87 ? 19.673 -16.103 -25.076 1.00 79.75 87 GLU A N 1
ATOM 718 C CA . GLU A 1 87 ? 20.501 -17.323 -25.053 1.00 79.75 87 GLU A CA 1
ATOM 719 C C . GLU A 1 87 ? 19.825 -18.531 -25.726 1.00 79.75 87 GLU A C 1
ATOM 721 O O . GLU A 1 87 ? 20.510 -19.452 -26.147 1.00 79.75 87 GLU A O 1
ATOM 726 N N . GLN A 1 88 ? 18.490 -18.547 -25.830 1.00 71.19 88 GLN A N 1
ATOM 727 C CA . GLN A 1 88 ? 17.727 -19.634 -26.467 1.00 71.19 88 GLN A CA 1
ATOM 728 C C . GLN A 1 88 ? 17.456 -19.410 -27.960 1.00 71.19 88 GLN A C 1
ATOM 730 O O . GLN A 1 88 ? 16.987 -20.320 -28.640 1.00 71.19 88 GLN A O 1
ATOM 735 N N . THR A 1 89 ? 17.688 -18.193 -28.455 1.00 69.00 89 THR A N 1
ATOM 736 C CA . THR A 1 89 ? 17.537 -17.833 -29.876 1.00 69.00 89 THR A CA 1
ATOM 737 C C . THR A 1 89 ? 18.876 -17.748 -30.620 1.00 69.00 89 THR A C 1
ATOM 739 O O . THR A 1 89 ? 18.887 -17.375 -31.794 1.00 69.00 89 THR A O 1
ATOM 742 N N . GLN A 1 90 ? 19.978 -18.119 -29.959 1.00 53.00 90 GLN A N 1
ATOM 743 C CA . GLN A 1 90 ? 21.295 -18.395 -30.549 1.00 53.00 90 GLN A CA 1
ATOM 744 C C . GLN A 1 90 ? 21.528 -19.900 -30.666 1.00 53.00 90 GLN A C 1
ATOM 746 O O . GLN A 1 90 ? 22.182 -20.293 -31.656 1.00 53.00 90 GLN A O 1
#

Organism: NCBI:txid116150

Secondary structure (DSSP, 8-state):
--HHHHHHHHHHHHHHHSSEE-TTT--EESSHHHHHHHHTTTT--HHHHHTTEEE-TTT--EEEGGGHHHHHHHHHHHHHHHHHHHHH--